Protein AF-A0A089ZA22-F1 (afdb_monomer)

Solvent-accessible surface area (backbone atoms only — not comparable to full-atom values): 3579 Å² total; per-residue (Å²): 133,59,68,68,64,51,48,52,44,68,79,35,49,67,62,26,42,75,72,62,78,43,78,94,67,94,66,56,47,67,73,45,76,43,72,45,98,86,73,48,52,26,31,25,41,86,89,64,51,77,41,82,53,79,85,126

pLDDT: mean 77.03, std 8.8, range [48.0, 91.88]

Sequence (56 aa):
MCRVCNGWFEDNPRQSYEAGWKVRRPQLPGEVLVTYADGREYQLTPDGVRAMAVTR

Structure (mmCIF, N/CA/C/O backbone):
data_AF-A0A089ZA22-F1
#
_entry.id   AF-A0A089ZA22-F1
#
loop_
_atom_site.group_PDB
_atom_site.id
_atom_site.type_symbol
_atom_site.label_atom_id
_atom_site.label_alt_id
_atom_site.label_comp_id
_atom_site.label_asym_id
_atom_site.label_entity_id
_atom_site.label_seq_id
_atom_site.pdbx_PDB_ins_code
_atom_site.Cartn_x
_atom_site.Cartn_y
_atom_site.Cartn_z
_atom_site.occupancy
_atom_site.B_iso_or_equiv
_atom_site.auth_seq_id
_atom_site.auth_comp_id
_atom_site.auth_asym_id
_atom_site.auth_atom_id
_atom_site.pdbx_PDB_model_num
ATOM 1 N N . MET A 1 1 ? -5.122 -6.592 -8.060 1.00 59.88 1 MET A N 1
ATOM 2 C CA . MET A 1 1 ? -3.946 -5.862 -8.584 1.00 59.88 1 MET A CA 1
ATOM 3 C C . MET A 1 1 ? -3.376 -6.648 -9.758 1.00 59.88 1 MET A C 1
ATOM 5 O O . MET A 1 1 ? -3.145 -7.839 -9.583 1.00 59.88 1 MET A O 1
ATOM 9 N N . CYS A 1 2 ? -3.200 -6.065 -10.949 1.00 75.19 2 CYS A N 1
ATOM 10 C CA . CYS A 1 2 ? -2.567 -6.807 -12.049 1.00 75.19 2 CYS A CA 1
ATOM 11 C C . CYS A 1 2 ? -1.044 -6.887 -11.815 1.00 75.19 2 CYS A C 1
ATOM 13 O O . CYS A 1 2 ? -0.459 -5.961 -11.245 1.00 75.19 2 CYS A O 1
ATOM 15 N N . ARG A 1 3 ? -0.396 -7.987 -12.233 1.00 76.19 3 ARG A N 1
ATOM 16 C CA . ARG A 1 3 ? 1.059 -8.171 -12.049 1.00 76.19 3 ARG A CA 1
ATOM 17 C C . ARG A 1 3 ? 1.878 -7.059 -12.698 1.00 76.19 3 ARG A C 1
ATOM 19 O O . ARG A 1 3 ? 2.896 -6.681 -12.141 1.00 76.19 3 ARG A O 1
ATOM 26 N N . VAL A 1 4 ? 1.425 -6.533 -13.835 1.00 79.50 4 VAL A N 1
ATOM 27 C CA . VAL A 1 4 ? 2.134 -5.488 -14.587 1.00 79.50 4 VAL A CA 1
ATOM 28 C C . VAL A 1 4 ? 2.179 -4.177 -13.797 1.00 79.50 4 VAL A C 1
ATOM 30 O O . VAL A 1 4 ? 3.252 -3.611 -13.624 1.00 79.50 4 VAL A O 1
ATOM 33 N N . CYS A 1 5 ? 1.045 -3.733 -13.242 1.00 77.19 5 CYS A N 1
ATOM 34 C CA . CYS A 1 5 ? 1.006 -2.537 -12.398 1.00 77.19 5 CYS A CA 1
ATOM 35 C C . CYS A 1 5 ? 1.851 -2.727 -11.138 1.00 77.19 5 CYS A C 1
ATOM 37 O O . CYS A 1 5 ? 2.617 -1.839 -10.784 1.00 77.19 5 CYS A O 1
ATOM 39 N N . ASN A 1 6 ? 1.747 -3.895 -10.490 1.00 80.44 6 ASN A N 1
ATOM 40 C CA . ASN A 1 6 ? 2.532 -4.148 -9.285 1.00 80.44 6 ASN A CA 1
ATOM 41 C C . ASN A 1 6 ? 4.040 -4.178 -9.573 1.00 80.44 6 ASN A C 1
ATOM 43 O O . ASN A 1 6 ? 4.806 -3.560 -8.846 1.00 80.44 6 ASN A O 1
ATOM 47 N N . GLY A 1 7 ? 4.448 -4.819 -10.672 1.00 83.31 7 GLY A N 1
ATOM 48 C CA . GLY A 1 7 ? 5.843 -4.857 -11.114 1.00 83.31 7 GLY A CA 1
ATOM 49 C C . GLY A 1 7 ? 6.417 -3.458 -11.316 1.00 83.31 7 GLY A C 1
ATOM 50 O O . GLY A 1 7 ? 7.462 -3.146 -10.761 1.00 83.31 7 GLY A O 1
ATOM 51 N N . TRP A 1 8 ? 5.674 -2.567 -11.982 1.00 90.75 8 TRP A N 1
ATOM 52 C CA . TRP A 1 8 ? 6.120 -1.184 -12.149 1.00 90.75 8 TRP A CA 1
ATOM 53 C C . TRP A 1 8 ? 6.346 -0.474 -10.806 1.00 90.75 8 TRP A C 1
ATOM 55 O O . TRP A 1 8 ? 7.342 0.235 -10.656 1.00 90.75 8 TRP A O 1
ATOM 65 N N . PHE A 1 9 ? 5.462 -0.674 -9.816 1.00 87.38 9 PHE A N 1
ATOM 66 C CA . PHE A 1 9 ? 5.639 -0.080 -8.486 1.00 87.38 9 PHE A CA 1
ATOM 67 C C . PHE A 1 9 ? 6.862 -0.642 -7.747 1.00 87.38 9 PHE A C 1
ATOM 69 O O . PHE A 1 9 ? 7.451 0.067 -6.928 1.00 87.38 9 PHE A O 1
ATOM 76 N N . GLU A 1 10 ? 7.220 -1.914 -7.957 1.00 8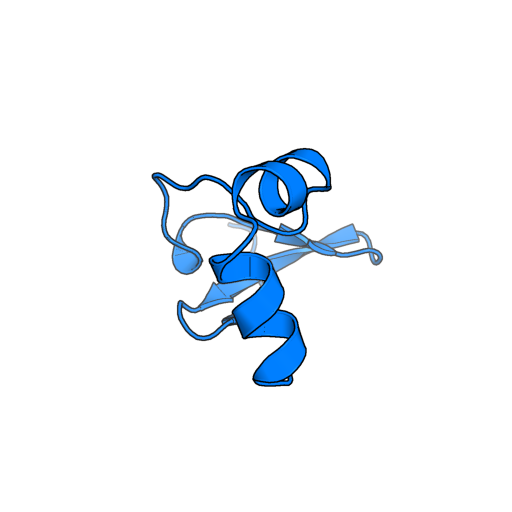3.62 10 GLU A N 1
ATOM 77 C CA . GLU A 1 10 ? 8.444 -2.518 -7.403 1.00 83.62 10 GLU A CA 1
ATOM 78 C C . GLU A 1 10 ? 9.710 -1.990 -8.090 1.00 83.62 10 GLU A C 1
ATOM 80 O O . GLU A 1 10 ? 10.668 -1.651 -7.399 1.00 83.62 10 GLU A O 1
ATOM 85 N N . ASP A 1 11 ? 9.684 -1.824 -9.414 1.00 91.88 11 ASP A N 1
ATOM 86 C CA . ASP A 1 11 ? 10.818 -1.308 -10.193 1.00 91.88 11 ASP A CA 1
ATOM 87 C C . ASP A 1 11 ? 11.044 0.206 -9.988 1.00 91.88 11 ASP A C 1
ATOM 89 O O . ASP A 1 11 ? 12.147 0.714 -10.194 1.00 91.88 11 ASP A O 1
ATOM 93 N N . ASN A 1 12 ? 10.012 0.947 -9.555 1.00 88.75 12 ASN A N 1
ATOM 94 C CA . ASN A 1 12 ? 10.036 2.407 -9.371 1.00 88.75 12 ASN A CA 1
ATOM 95 C C . ASN A 1 12 ? 9.644 2.819 -7.938 1.00 88.75 12 ASN A C 1
ATOM 97 O O . ASN A 1 12 ? 8.639 3.517 -7.731 1.00 88.75 12 ASN A O 1
ATOM 101 N N . PRO A 1 13 ? 10.410 2.412 -6.909 1.00 81.19 13 PRO A N 1
ATOM 102 C CA . PRO A 1 13 ? 10.001 2.579 -5.520 1.00 81.19 13 PRO A CA 1
ATOM 103 C C . PRO A 1 13 ? 9.931 4.053 -5.107 1.00 81.19 13 PRO A C 1
ATOM 105 O O . PRO A 1 13 ? 8.992 4.445 -4.420 1.00 81.19 13 PRO A O 1
ATOM 108 N N . ARG A 1 14 ? 10.873 4.899 -5.548 1.00 82.50 14 ARG A N 1
ATOM 109 C CA . ARG A 1 14 ? 10.904 6.328 -5.187 1.00 82.50 14 ARG A CA 1
ATOM 110 C C . ARG A 1 14 ? 9.645 7.057 -5.661 1.00 82.50 14 ARG A C 1
ATOM 112 O O 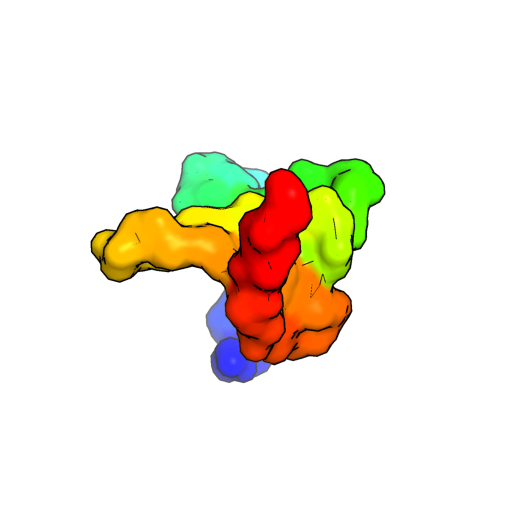. ARG A 1 14 ? 8.962 7.655 -4.839 1.00 82.50 14 ARG A O 1
ATOM 119 N N . GLN A 1 15 ? 9.317 6.945 -6.946 1.00 88.38 15 GLN A N 1
ATOM 120 C CA . GLN A 1 15 ? 8.135 7.564 -7.550 1.00 88.38 15 GLN A CA 1
ATOM 121 C C . GLN A 1 15 ? 6.851 7.040 -6.904 1.00 88.38 15 GLN A C 1
ATOM 123 O O . GLN A 1 15 ? 5.934 7.806 -6.628 1.00 88.38 15 GLN A O 1
ATOM 128 N N . SER A 1 16 ? 6.809 5.741 -6.606 1.00 83.19 16 SER A N 1
ATOM 129 C CA . SER A 1 16 ? 5.655 5.118 -5.955 1.00 83.19 16 SER A CA 1
ATOM 130 C C . SER A 1 16 ? 5.433 5.634 -4.529 1.00 83.19 16 SER A C 1
ATOM 132 O O . SER A 1 16 ? 4.287 5.799 -4.115 1.00 83.19 16 SER A O 1
ATOM 134 N N . TYR A 1 17 ? 6.505 5.916 -3.779 1.00 78.06 17 TYR A N 1
ATOM 135 C CA . TYR A 1 17 ? 6.410 6.559 -2.463 1.00 78.06 17 TYR A CA 1
ATOM 136 C C . TYR A 1 17 ? 6.056 8.049 -2.567 1.00 78.06 17 TYR A C 1
ATOM 138 O O . TYR A 1 17 ? 5.197 8.509 -1.824 1.00 78.06 17 TYR A O 1
ATOM 146 N N . GLU A 1 18 ? 6.674 8.797 -3.487 1.00 78.38 18 GLU A N 1
ATOM 147 C CA . GLU A 1 18 ? 6.388 10.227 -3.710 1.00 78.38 18 GLU A CA 1
ATOM 148 C C . GLU A 1 18 ? 4.928 10.466 -4.125 1.00 78.38 18 GLU A C 1
ATOM 150 O O . GLU A 1 18 ? 4.316 11.440 -3.697 1.00 78.38 18 GLU A O 1
ATOM 155 N N . ALA A 1 19 ? 4.349 9.550 -4.905 1.00 82.50 19 ALA A N 1
ATOM 156 C CA . ALA A 1 19 ? 2.949 9.593 -5.321 1.00 82.50 19 ALA A CA 1
ATOM 157 C C . ALA A 1 19 ? 1.962 9.032 -4.274 1.00 82.50 19 ALA A C 1
ATOM 159 O O . ALA A 1 19 ? 0.754 9.040 -4.510 1.00 82.50 19 ALA A O 1
ATOM 160 N N . GLY A 1 20 ? 2.445 8.506 -3.140 1.00 74.50 20 GLY A N 1
ATOM 161 C CA . GLY A 1 20 ? 1.605 7.921 -2.087 1.00 74.50 20 GLY A CA 1
ATOM 162 C C . GLY A 1 20 ? 0.976 6.565 -2.437 1.00 74.50 20 GLY A C 1
ATOM 163 O O . GLY A 1 20 ? 0.092 6.093 -1.727 1.00 74.50 20 GLY A O 1
ATOM 164 N N . TRP A 1 21 ? 1.420 5.916 -3.515 1.00 80.81 21 TRP A N 1
ATOM 165 C CA . TRP A 1 21 ? 0.929 4.594 -3.931 1.00 80.81 21 TRP A CA 1
ATOM 166 C C . TRP A 1 21 ? 1.510 3.463 -3.084 1.00 80.81 21 TRP A C 1
ATOM 168 O O . TRP A 1 21 ? 0.912 2.395 -2.964 1.00 80.81 21 TRP A O 1
ATOM 178 N N . LYS A 1 22 ? 2.680 3.704 -2.486 1.00 74.31 22 LYS A N 1
ATOM 179 C CA . LYS A 1 22 ? 3.306 2.831 -1.495 1.00 74.31 22 LYS A CA 1
ATOM 180 C C . LYS A 1 22 ? 3.493 3.575 -0.184 1.00 74.31 22 LYS A C 1
ATOM 182 O O . LYS A 1 22 ?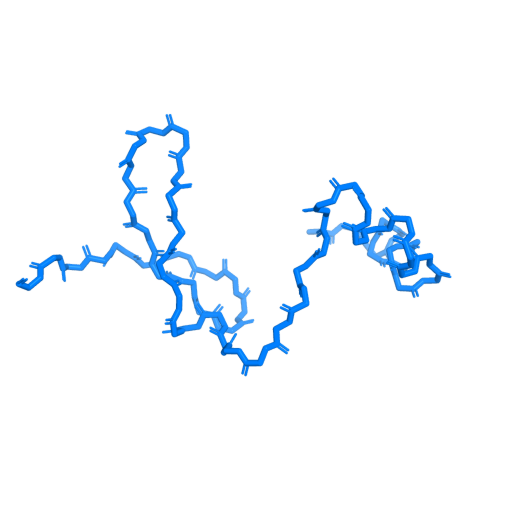 3.787 4.766 -0.163 1.00 74.31 22 LYS A O 1
ATOM 187 N N . VAL A 1 23 ? 3.368 2.843 0.917 1.00 73.56 23 VAL A N 1
ATOM 188 C CA . VAL A 1 23 ? 3.518 3.373 2.277 1.00 73.56 23 VAL A CA 1
ATOM 189 C C . VAL A 1 23 ? 4.789 2.793 2.883 1.00 73.56 23 VAL A C 1
ATOM 191 O O . VAL A 1 23 ? 4.952 1.572 2.910 1.00 73.56 23 VAL A O 1
ATOM 194 N N . ARG A 1 24 ? 5.714 3.647 3.347 1.00 67.69 24 ARG A N 1
ATOM 195 C CA . ARG A 1 24 ? 6.888 3.182 4.102 1.00 67.69 24 ARG A CA 1
ATOM 196 C C . ARG A 1 24 ? 6.397 2.743 5.474 1.00 67.69 24 ARG A C 1
ATOM 198 O O . ARG A 1 24 ? 5.875 3.559 6.225 1.00 67.69 24 ARG A O 1
ATOM 205 N N . A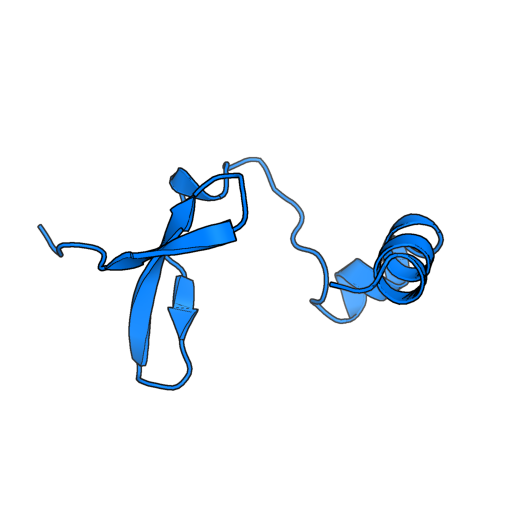RG A 1 25 ? 6.529 1.458 5.783 1.00 68.12 25 ARG A N 1
ATOM 206 C CA . ARG A 1 25 ? 6.054 0.890 7.044 1.00 68.12 25 ARG A CA 1
ATOM 207 C C . ARG A 1 25 ? 7.227 0.583 7.972 1.00 68.12 25 ARG A C 1
ATOM 209 O O . ARG A 1 25 ? 8.203 -0.009 7.518 1.00 68.12 25 ARG A O 1
ATOM 216 N N . PRO A 1 26 ? 7.088 0.883 9.269 1.00 65.81 26 PRO A N 1
ATOM 217 C CA . PRO A 1 26 ? 7.493 -0.053 10.307 1.00 65.81 26 PRO A CA 1
ATOM 218 C C . PRO A 1 26 ? 6.296 -0.838 10.880 1.00 65.81 26 PRO A C 1
ATOM 220 O O . PRO A 1 26 ? 6.514 -1.929 11.386 1.00 65.81 26 PRO A O 1
ATOM 223 N N . GLN A 1 27 ? 5.049 -0.351 10.774 1.00 60.75 27 GLN A N 1
ATOM 224 C CA . GLN A 1 27 ? 3.868 -1.039 11.336 1.00 60.75 27 GLN A CA 1
ATOM 225 C C . GLN A 1 27 ? 3.113 -1.888 10.312 1.00 60.75 27 GLN A C 1
ATOM 227 O O . GLN A 1 27 ? 2.799 -1.405 9.230 1.00 60.75 27 GLN A O 1
ATOM 232 N N . LEU A 1 28 ? 2.748 -3.122 10.646 1.00 68.38 28 LEU A N 1
ATOM 233 C CA . LEU A 1 28 ? 2.035 -4.043 9.752 1.00 68.38 28 LEU A CA 1
ATOM 234 C C . LEU A 1 28 ? 0.648 -3.501 9.330 1.00 68.38 28 LEU A C 1
ATOM 236 O O . LEU A 1 28 ? 0.055 -2.687 10.036 1.00 68.38 28 LEU A O 1
ATOM 240 N N . PRO A 1 29 ? 0.078 -3.944 8.188 1.00 66.31 29 PRO A N 1
ATOM 241 C CA . PRO A 1 29 ? -1.299 -3.617 7.789 1.00 66.31 29 PRO A CA 1
ATOM 242 C C . PRO A 1 29 ? -2.338 -3.775 8.895 1.00 66.31 29 PRO A C 1
ATOM 244 O O . PRO A 1 29 ? -3.187 -2.900 9.044 1.00 66.31 29 PRO A O 1
ATOM 247 N N . GLY A 1 30 ? -2.196 -4.819 9.715 1.00 70.75 30 GLY A N 1
ATOM 248 C CA . GLY A 1 30 ? -3.080 -5.085 10.845 1.00 70.75 30 GLY A CA 1
ATOM 249 C C . GLY A 1 30 ? -2.882 -4.162 12.049 1.00 70.75 30 GLY A C 1
ATOM 250 O O . GL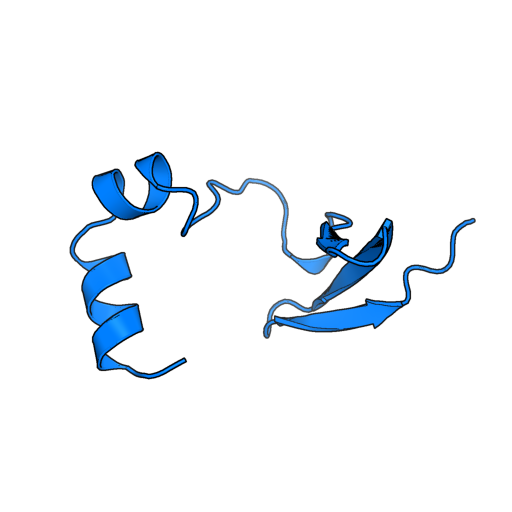Y A 1 30 ? -3.612 -4.294 13.015 1.00 70.75 30 GLY A O 1
ATOM 251 N N . GLU A 1 31 ? -1.923 -3.246 12.040 1.00 71.06 31 GLU A N 1
ATOM 252 C CA . GLU A 1 31 ? -1.610 -2.387 13.193 1.00 71.06 31 GLU A CA 1
ATOM 253 C C . GLU A 1 31 ? 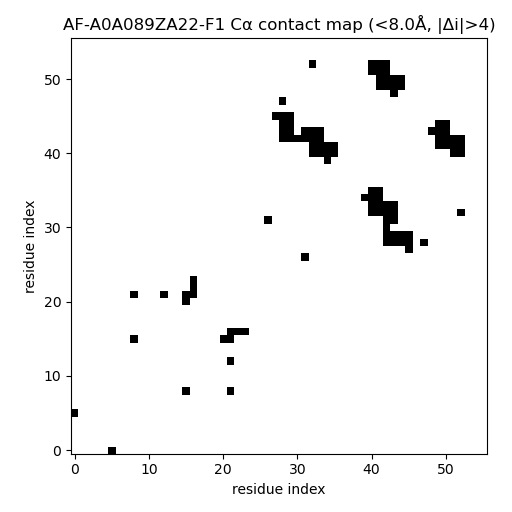-2.045 -0.932 12.979 1.00 71.06 31 GLU A C 1
ATOM 255 O O . GLU A 1 31 ? -1.913 -0.108 13.880 1.00 71.06 31 GLU A O 1
ATOM 260 N N . VAL A 1 32 ? -2.562 -0.603 11.789 1.00 75.38 32 VAL A N 1
ATOM 261 C CA . VAL A 1 32 ? -2.929 0.764 11.405 1.00 75.38 32 VAL A CA 1
ATOM 262 C C . VAL A 1 32 ? -4.362 0.787 10.888 1.00 75.38 32 VAL A C 1
ATOM 264 O O . VAL A 1 32 ? -4.708 0.051 9.963 1.00 75.38 32 VAL A O 1
ATOM 267 N N . LEU A 1 33 ? -5.180 1.664 11.469 1.00 82.50 33 LEU A N 1
ATOM 268 C CA . LEU A 1 33 ? -6.508 1.971 10.953 1.00 82.50 33 LEU A CA 1
ATOM 269 C C . LEU A 1 33 ? -6.394 2.861 9.712 1.00 82.50 33 LEU A C 1
ATOM 271 O O . LEU A 1 33 ? -5.620 3.815 9.683 1.00 82.50 33 LEU A O 1
ATOM 275 N N . VAL A 1 34 ? -7.165 2.535 8.679 1.00 79.81 34 VAL A N 1
ATOM 276 C CA . VAL A 1 34 ? -7.230 3.282 7.421 1.00 79.81 34 VAL A CA 1
ATOM 277 C C . VAL A 1 34 ? -8.619 3.884 7.279 1.00 79.81 34 VAL A C 1
ATOM 279 O O . VAL A 1 34 ? -9.613 3.156 7.262 1.00 79.81 34 VAL A O 1
ATOM 282 N N . THR A 1 35 ? -8.684 5.205 7.142 1.00 82.00 35 THR A N 1
ATOM 283 C CA . THR A 1 35 ? -9.924 5.929 6.850 1.00 82.00 35 THR A CA 1
ATOM 284 C C . THR A 1 35 ? -10.228 5.865 5.354 1.00 82.00 35 THR A C 1
ATOM 286 O O . THR A 1 35 ? -9.381 6.195 4.523 1.00 82.00 35 THR A O 1
ATOM 289 N N . TYR A 1 36 ? -11.439 5.443 4.999 1.00 79.44 36 TYR A N 1
ATOM 290 C CA . TYR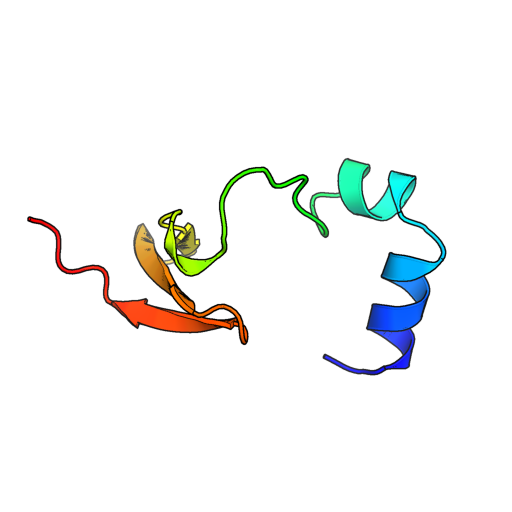 A 1 36 ? -11.921 5.410 3.617 1.00 79.44 36 TYR A CA 1
ATOM 291 C C . TYR A 1 36 ? -12.703 6.685 3.273 1.00 79.44 36 TYR A C 1
ATOM 293 O O . TYR A 1 36 ? -13.012 7.503 4.135 1.00 79.44 36 TYR A O 1
ATOM 301 N N . ALA A 1 37 ? -13.027 6.873 1.989 1.00 79.44 37 ALA A N 1
ATOM 302 C CA . ALA A 1 37 ? -13.722 8.068 1.493 1.00 79.44 37 ALA A CA 1
ATOM 303 C C . ALA A 1 37 ? -15.115 8.294 2.119 1.00 79.44 37 ALA A C 1
ATOM 305 O O . ALA A 1 37 ? -15.640 9.400 2.065 1.00 79.44 37 ALA A O 1
ATOM 306 N N . ASP A 1 38 ? -15.704 7.257 2.716 1.00 84.38 38 ASP A N 1
ATOM 307 C CA . ASP A 1 38 ? -16.954 7.321 3.478 1.00 84.38 38 ASP A CA 1
ATOM 308 C C . ASP A 1 38 ? -16.760 7.783 4.937 1.00 84.38 38 ASP A C 1
ATOM 310 O O . ASP A 1 38 ? -17.719 7.816 5.708 1.00 84.38 38 ASP A O 1
ATOM 314 N N . GLY A 1 39 ? -15.529 8.124 5.324 1.00 83.50 39 GLY A N 1
ATOM 315 C CA . GLY A 1 39 ? -15.158 8.541 6.672 1.00 83.50 39 GLY A CA 1
ATOM 316 C C . GLY A 1 39 ? -15.042 7.391 7.674 1.00 83.50 39 GLY A C 1
ATOM 317 O O . GLY A 1 39 ? -14.809 7.648 8.852 1.00 83.50 39 GLY A O 1
ATOM 318 N N . ARG A 1 40 ? -15.205 6.132 7.247 1.00 86.06 40 ARG A N 1
ATOM 319 C CA . ARG A 1 40 ? -15.122 4.969 8.138 1.00 86.06 40 ARG A CA 1
ATOM 320 C C . ARG A 1 40 ? -13.701 4.440 8.225 1.00 86.06 40 ARG A C 1
ATOM 322 O O . ARG A 1 40 ? -12.955 4.443 7.246 1.00 86.06 40 ARG A O 1
ATOM 329 N N . GLU A 1 41 ? -13.357 3.937 9.402 1.00 86.56 41 GLU A N 1
ATOM 330 C CA . GLU A 1 41 ? -12.055 3.343 9.673 1.00 86.56 41 GLU A CA 1
ATOM 331 C C . GLU A 1 41 ? -12.102 1.820 9.560 1.00 86.56 41 GLU A C 1
ATOM 333 O O . GLU A 1 41 ? -13.028 1.152 10.032 1.00 86.56 41 GLU A O 1
ATOM 338 N N . TYR A 1 42 ? -11.074 1.265 8.928 1.00 83.50 42 TYR A N 1
ATOM 339 C CA . TYR A 1 42 ? -10.922 -0.168 8.729 1.00 83.50 42 TYR A CA 1
ATOM 340 C C . TYR A 1 42 ? -9.519 -0.611 9.105 1.00 83.50 42 TYR A C 1
ATOM 342 O O . TYR A 1 42 ? -8.536 0.073 8.824 1.00 83.50 42 TYR A O 1
ATOM 350 N N . GLN A 1 43 ? -9.430 -1.803 9.676 1.00 84.75 43 GLN A N 1
ATOM 351 C CA . GLN A 1 43 ? -8.168 -2.514 9.803 1.00 84.75 43 GLN A CA 1
ATOM 352 C C . GLN A 1 43 ? -7.956 -3.342 8.532 1.00 84.75 43 GLN A C 1
ATOM 354 O O . GLN A 1 43 ? -8.899 -3.958 8.022 1.00 84.75 43 GLN A O 1
ATOM 359 N N . LEU A 1 44 ? -6.729 -3.355 8.011 1.00 81.50 44 LEU A N 1
ATOM 360 C CA . LEU A 1 44 ? -6.370 -4.187 6.865 1.00 81.50 44 LEU A CA 1
ATOM 361 C C . LEU A 1 44 ? -5.627 -5.427 7.346 1.00 81.50 44 LEU A C 1
ATOM 363 O O . LEU A 1 44 ? -4.642 -5.333 8.071 1.00 81.50 44 LEU A O 1
ATOM 367 N N . THR A 1 45 ? -6.057 -6.605 6.920 1.00 76.38 45 THR A N 1
ATOM 368 C CA . THR A 1 45 ? -5.257 -7.816 7.096 1.00 76.38 45 THR A CA 1
ATOM 369 C C . THR A 1 45 ? -3.970 -7.727 6.251 1.00 76.38 45 THR A C 1
ATOM 371 O O . THR A 1 45 ? -3.887 -6.910 5.326 1.00 76.38 45 THR A O 1
ATOM 374 N N . PRO A 1 46 ? -2.935 -8.542 6.528 1.00 71.06 46 PRO A N 1
ATOM 375 C CA . PRO A 1 46 ? -1.701 -8.542 5.733 1.00 71.06 46 PRO A CA 1
ATOM 376 C C . PRO A 1 46 ? -1.907 -8.810 4.232 1.00 71.06 46 PRO A C 1
ATOM 378 O O . PRO A 1 46 ? -1.142 -8.313 3.412 1.00 71.06 46 PRO A O 1
ATOM 381 N N . ASP A 1 47 ? -2.951 -9.556 3.871 1.00 74.69 47 ASP A N 1
ATOM 382 C CA . ASP A 1 47 ? -3.395 -9.840 2.500 1.00 74.69 47 ASP A CA 1
ATOM 383 C C . ASP A 1 47 ? -4.323 -8.757 1.910 1.00 74.69 47 ASP A C 1
ATOM 385 O O . ASP A 1 47 ? -4.749 -8.857 0.759 1.00 74.69 47 ASP A O 1
ATOM 389 N N . GLY A 1 48 ? -4.592 -7.682 2.660 1.00 68.44 48 GLY A N 1
ATOM 390 C CA . GLY A 1 48 ? -5.309 -6.495 2.188 1.00 68.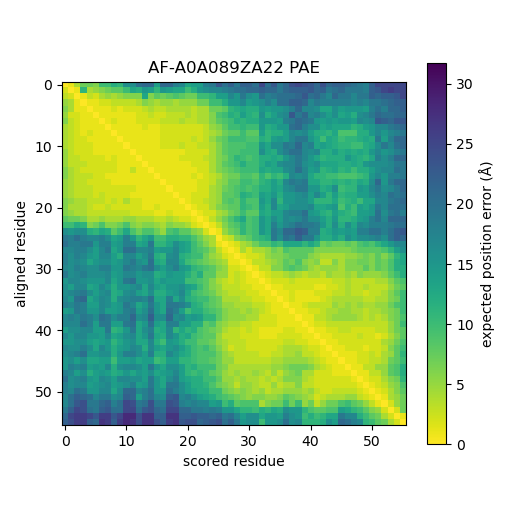44 48 GLY A CA 1
ATOM 391 C C . GLY A 1 48 ? -6.834 -6.584 2.268 1.00 68.44 48 GLY A C 1
ATOM 392 O O . GLY A 1 48 ? -7.523 -5.737 1.696 1.00 68.44 48 GLY A O 1
ATOM 393 N N . VAL A 1 49 ? -7.380 -7.577 2.973 1.00 83.56 49 VAL A N 1
ATOM 394 C CA . VAL A 1 49 ? -8.816 -7.664 3.259 1.00 83.56 49 VAL A CA 1
ATOM 395 C C . VAL A 1 49 ? -9.164 -6.664 4.360 1.00 83.56 49 VAL A C 1
ATOM 397 O O . VAL A 1 49 ? -8.461 -6.538 5.360 1.00 83.56 49 VAL A O 1
ATOM 400 N N . ARG A 1 50 ? -10.266 -5.932 4.183 1.00 82.50 50 ARG A N 1
ATOM 401 C CA . ARG A 1 50 ? -10.752 -4.984 5.193 1.00 82.50 50 ARG A CA 1
ATOM 402 C C . ARG A 1 50 ? -11.637 -5.680 6.223 1.00 82.50 50 ARG A C 1
ATOM 404 O O . ARG A 1 50 ? -12.561 -6.406 5.855 1.00 82.50 50 ARG A O 1
ATOM 411 N N . ALA A 1 51 ? -11.411 -5.376 7.494 1.00 81.19 51 ALA A N 1
ATOM 412 C CA . ALA A 1 51 ? -12.322 -5.671 8.594 1.00 81.19 51 ALA A CA 1
ATOM 413 C C . ALA A 1 51 ? -12.791 -4.351 9.220 1.00 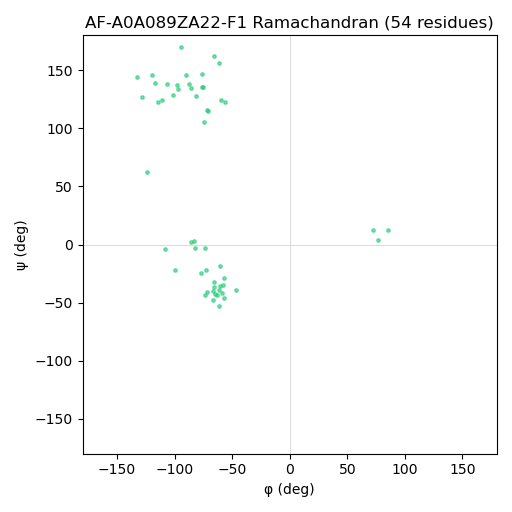81.19 51 ALA A C 1
ATOM 415 O O . ALA A 1 51 ? -12.002 -3.411 9.344 1.00 81.19 51 ALA A O 1
ATOM 416 N N . MET A 1 52 ? -14.080 -4.249 9.575 1.00 77.44 52 MET A N 1
ATOM 417 C CA . MET A 1 52 ? -14.573 -3.075 10.305 1.00 77.44 52 MET A CA 1
ATOM 418 C C . MET A 1 52 ? -13.815 -2.962 11.623 1.00 77.44 52 MET A C 1
ATOM 420 O O . MET A 1 52 ? -13.809 -3.907 12.413 1.00 77.44 52 MET A O 1
ATOM 424 N N . ALA A 1 53 ? -13.196 -1.807 11.851 1.00 72.38 53 ALA A N 1
ATOM 425 C CA . ALA A 1 53 ? -12.602 -1.519 13.138 1.00 72.38 53 ALA A CA 1
ATOM 426 C C . ALA A 1 53 ? -13.741 -1.301 14.140 1.00 72.38 53 ALA A C 1
ATOM 428 O O . ALA A 1 53 ? -14.541 -0.379 13.988 1.00 72.38 53 ALA A O 1
ATOM 429 N N . VAL A 1 54 ? -13.860 -2.182 15.135 1.00 63.09 54 VAL A N 1
ATOM 430 C CA . VAL A 1 54 ? -14.738 -1.917 16.277 1.00 63.09 54 VAL A CA 1
ATOM 431 C C . VAL A 1 54 ? -14.017 -0.876 17.121 1.00 63.09 54 VAL A C 1
ATOM 433 O O . VAL A 1 54 ? -13.014 -1.185 17.764 1.00 63.09 54 VAL A O 1
ATOM 436 N N . THR A 1 55 ? -14.490 0.367 17.066 1.00 55.97 55 THR A N 1
ATOM 437 C CA . THR A 1 55 ? -14.064 1.428 17.978 1.00 55.97 55 THR A CA 1
ATOM 438 C C . THR A 1 55 ? -14.319 0.957 19.406 1.00 55.97 55 THR A C 1
ATOM 440 O O . THR A 1 55 ? -15.434 0.557 19.744 1.00 55.97 55 THR A O 1
ATOM 443 N N . ARG A 1 56 ? -13.258 0.926 20.212 1.00 48.00 56 ARG A N 1
ATOM 444 C CA . ARG A 1 56 ? -13.299 0.527 21.618 1.00 48.00 56 ARG A CA 1
ATOM 445 C C . ARG A 1 56 ? -13.395 1.753 22.510 1.00 48.00 56 ARG A C 1
ATOM 447 O O . ARG A 1 56 ? -12.770 2.772 22.145 1.00 48.00 56 ARG A O 1
#

Secondary structure (DSSP, 8-state):
--HHHHHHHHH-HHHHHHTTSS---SS-GGGSEEE-TTS-EEEEPTT--EEE----

Mean predicted aligned error: 9.87 Å

Radius of gyration: 13.22 Å; Cα contacts (8 Å, |Δi|>4): 52; chains: 1; bounding box: 28×20×36 Å

Foldseek 3Di:
DDPVVVVVCVVVVPVCVVVVVDDDDPDAQQRDWDQDPVRFTWRADNVGDTDGDDDD

Organism: Streptomyces glaucescens (NCBI:txid1907)

Nearest PDB structures (foldseek):
  4iwt-assembly1_B  TM=5.112E-01  e=3.080E+00  Streptococcus pneumoniae GA60080
  6tjb-assembly1_A  TM=3.626E-01  e=2.359E+00  synthetic construct
  6fto-assembly1_C  TM=4.430E-01  e=7.825E+00  Schizosaccharomyces pombe